Protein AF-G2FNC2-F1 (afdb_monomer)

Secondary structure (DSSP, 8-state):
---SS--SHHHHHHHHHHHHHHHHHHHTTS-TTT--HHHHHHTSSS-HHHHTTT-S-HHHHHHHHHHHHHHHHHHHHHHHHTT-SS--HHHHTT-

Foldseek 3Di:
DDDQDDDDPVSLVVVLVLLLVLLVVCVVPDPPVPDFLVSSQVSDPDHSVRSCVNDPGSVVSVVVVVVVVVVVVVVVVCVVPVVDPDDDPVRVVVD

Mean predicted aligned error: 4.82 Å

Structure (mmCIF, N/CA/C/O backbone):
data_AF-G2FNC2-F1
#
_entry.id   AF-G2FNC2-F1
#
loop_
_atom_sit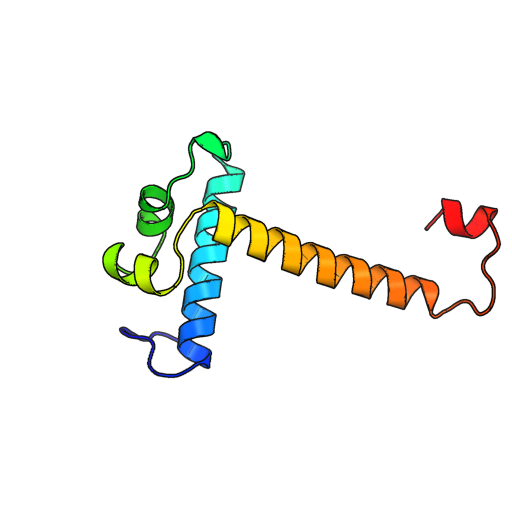e.group_PDB
_atom_site.id
_atom_site.type_symbol
_atom_site.label_atom_id
_atom_site.label_alt_id
_atom_site.label_comp_id
_atom_site.label_asym_id
_atom_site.label_entity_id
_atom_site.label_seq_id
_atom_site.pdbx_PDB_ins_code
_atom_site.Cartn_x
_atom_site.Cartn_y
_atom_site.Cartn_z
_atom_site.occupancy
_atom_site.B_iso_or_equiv
_atom_site.auth_seq_id
_atom_site.auth_comp_id
_atom_site.auth_asym_id
_atom_site.auth_atom_id
_atom_site.pdbx_PDB_model_nu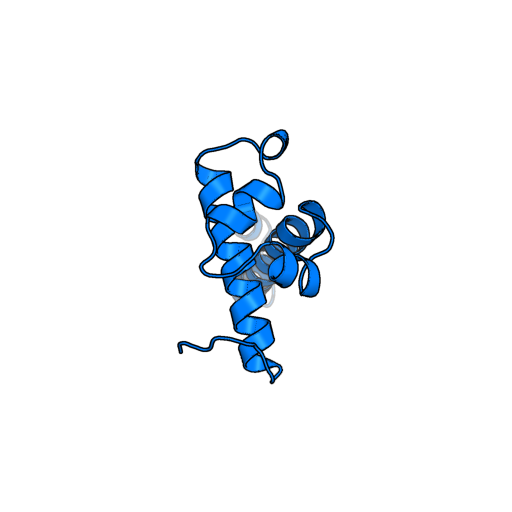m
ATOM 1 N N . MET A 1 1 ? -2.540 -18.673 8.159 1.00 55.12 1 MET A N 1
ATOM 2 C CA . MET A 1 1 ? -2.132 -18.952 9.555 1.00 55.12 1 MET A CA 1
ATOM 3 C C . MET A 1 1 ? -2.927 -18.013 10.450 1.00 55.12 1 MET A C 1
ATOM 5 O O . MET A 1 1 ? -2.837 -16.810 10.246 1.00 55.12 1 MET A O 1
ATOM 9 N N . GLU A 1 2 ? -3.768 -18.525 11.348 1.00 71.44 2 GLU A N 1
ATOM 10 C CA . GLU A 1 2 ? -4.662 -17.686 12.158 1.00 71.44 2 GLU A CA 1
ATOM 11 C C . GLU A 1 2 ? -4.003 -17.378 13.510 1.00 71.44 2 GLU A C 1
ATOM 13 O O . GLU A 1 2 ? -3.591 -18.284 14.233 1.00 71.44 2 GLU A O 1
ATOM 18 N N . PHE A 1 3 ? -3.828 -16.095 13.830 1.00 82.69 3 PHE A N 1
ATOM 19 C CA . PHE A 1 3 ? -3.276 -15.656 15.109 1.00 82.69 3 PHE A CA 1
ATOM 20 C C . PHE A 1 3 ? -4.009 -14.411 15.599 1.00 82.69 3 PHE A C 1
ATOM 22 O O . PHE A 1 3 ? -4.282 -13.477 14.845 1.00 82.69 3 PHE A O 1
ATOM 29 N N . GLU A 1 4 ? -4.287 -14.364 16.898 1.00 80.25 4 GLU A N 1
ATOM 30 C CA . GLU A 1 4 ? -5.002 -13.236 17.493 1.00 80.25 4 GLU A CA 1
ATOM 31 C C . GLU A 1 4 ? -4.103 -11.987 17.569 1.00 80.25 4 GLU A C 1
ATOM 33 O O . GLU A 1 4 ? -4.505 -10.876 17.221 1.00 80.25 4 GLU A O 1
ATOM 38 N N . ARG A 1 5 ? -2.826 -12.164 17.942 1.00 84.19 5 ARG A N 1
ATOM 39 C CA . ARG A 1 5 ? -1.837 -11.079 18.073 1.00 84.19 5 ARG A CA 1
ATOM 40 C C . ARG A 1 5 ? -0.542 -11.428 17.353 1.00 84.19 5 ARG A C 1
ATOM 42 O O . ARG A 1 5 ? -0.005 -12.507 17.583 1.00 84.19 5 ARG A O 1
ATOM 49 N N . ALA A 1 6 ? -0.030 -10.503 16.539 1.00 89.69 6 ALA A N 1
ATOM 50 C CA . ALA A 1 6 ? 1.288 -10.646 15.928 1.00 89.69 6 ALA A CA 1
ATOM 51 C C . ALA A 1 6 ? 2.379 -10.464 16.988 1.00 89.69 6 ALA A C 1
ATOM 53 O O . ALA A 1 6 ? 2.372 -9.474 17.722 1.00 89.69 6 ALA A O 1
ATOM 54 N N . ARG A 1 7 ? 3.303 -11.419 17.075 1.00 91.31 7 ARG A N 1
ATOM 55 C CA . ARG A 1 7 ? 4.391 -11.445 18.063 1.00 91.31 7 ARG A CA 1
ATOM 56 C C . ARG A 1 7 ? 5.773 -11.467 17.420 1.00 91.31 7 ARG A C 1
ATOM 58 O O . ARG A 1 7 ? 6.694 -10.892 17.986 1.00 91.31 7 ARG A O 1
ATOM 65 N N . ASN A 1 8 ? 5.910 -12.091 16.254 1.00 94.12 8 ASN A N 1
ATOM 66 C CA . ASN A 1 8 ? 7.154 -12.134 15.486 1.00 94.12 8 ASN A CA 1
ATOM 67 C C . ASN A 1 8 ? 7.043 -11.287 14.203 1.00 94.12 8 ASN A C 1
ATOM 69 O O . ASN A 1 8 ? 5.965 -10.790 13.869 1.00 94.12 8 ASN A O 1
ATOM 73 N N . GLU A 1 9 ? 8.160 -11.093 13.501 1.00 93.62 9 GLU A N 1
ATOM 74 C CA . GLU A 1 9 ? 8.186 -10.262 12.289 1.00 93.62 9 GLU A CA 1
ATOM 75 C C . GLU A 1 9 ? 7.356 -10.841 11.141 1.00 93.62 9 GLU A C 1
ATOM 77 O O . GLU A 1 9 ? 6.690 -10.082 10.441 1.00 93.62 9 GLU A O 1
ATOM 82 N N . GLU A 1 10 ? 7.301 -12.166 11.003 1.00 94.50 10 GLU A N 1
ATOM 83 C CA . GLU A 1 10 ? 6.471 -12.838 9.997 1.00 94.50 10 GLU A CA 1
ATOM 84 C C . GLU A 1 10 ? 4.982 -12.516 10.195 1.00 94.50 10 GLU A C 1
ATOM 86 O O . GLU A 1 10 ? 4.303 -12.052 9.283 1.00 94.50 10 GLU A O 1
ATOM 91 N N . GLN A 1 11 ? 4.478 -12.642 11.424 1.00 94.31 11 GLN A N 1
ATOM 92 C CA . GLN A 1 11 ? 3.100 -12.295 11.766 1.00 94.31 11 GLN A CA 1
ATOM 93 C C . GLN A 1 11 ? 2.820 -10.799 11.586 1.00 94.31 11 GLN A C 1
ATOM 95 O O . GLN A 1 11 ? 1.721 -10.423 11.178 1.00 94.31 11 GLN A O 1
ATOM 100 N N . LYS A 1 12 ? 3.789 -9.923 11.881 1.00 93.06 12 LYS A N 1
ATOM 101 C CA . LYS A 1 12 ? 3.639 -8.485 11.607 1.00 93.06 12 LYS A CA 1
ATOM 102 C C . LYS A 1 12 ? 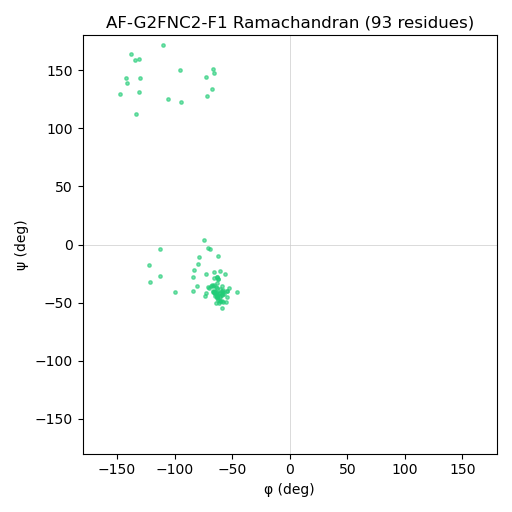3.591 -8.205 10.106 1.00 93.06 12 LYS A C 1
ATOM 104 O O . LYS A 1 12 ? 2.839 -7.323 9.702 1.00 93.06 12 LYS A O 1
ATOM 109 N N . SER A 1 13 ? 4.351 -8.947 9.299 1.00 93.06 13 SER A N 1
ATOM 110 C CA . SER A 1 13 ? 4.274 -8.874 7.838 1.00 93.06 13 SER A CA 1
ATOM 111 C C . SER A 1 13 ? 2.888 -9.270 7.351 1.00 93.06 13 SER A C 1
ATOM 113 O O . SER A 1 13 ? 2.234 -8.457 6.715 1.00 93.06 13 SER A O 1
ATOM 115 N N . ILE A 1 14 ? 2.371 -10.418 7.802 1.00 94.19 14 ILE A N 1
ATOM 116 C CA . ILE A 1 14 ? 1.015 -10.875 7.465 1.00 94.19 14 ILE A CA 1
ATOM 117 C C . ILE A 1 14 ? -0.036 -9.808 7.811 1.00 94.19 14 ILE A C 1
ATOM 119 O O . ILE A 1 14 ? -0.965 -9.579 7.043 1.00 94.19 14 ILE A O 1
ATOM 123 N N . ARG A 1 15 ? 0.098 -9.114 8.951 1.00 94.44 15 ARG A N 1
ATOM 124 C CA . ARG A 1 15 ? -0.811 -8.007 9.302 1.00 94.44 15 ARG A CA 1
ATOM 125 C C . ARG A 1 15 ? -0.700 -6.821 8.345 1.00 94.44 15 ARG A C 1
ATOM 127 O O . ARG A 1 15 ? -1.728 -6.237 8.019 1.00 94.44 15 ARG A O 1
ATOM 134 N N . ARG A 1 16 ? 0.509 -6.453 7.912 1.00 94.38 16 ARG A N 1
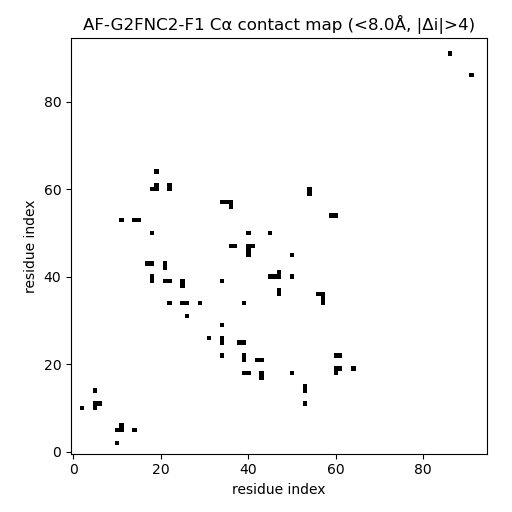ATOM 135 C CA . ARG A 1 16 ? 0.710 -5.395 6.907 1.00 94.38 16 ARG A CA 1
ATOM 136 C C . ARG A 1 16 ? 0.091 -5.786 5.566 1.00 94.38 16 ARG A C 1
ATOM 138 O O . ARG A 1 16 ? -0.603 -4.962 4.980 1.00 94.38 16 ARG A O 1
ATOM 145 N N . ASP A 1 17 ? 0.255 -7.037 5.152 1.00 94.69 17 ASP A N 1
ATOM 146 C CA . ASP A 1 17 ? -0.297 -7.551 3.895 1.00 94.69 17 ASP A CA 1
ATOM 147 C C . ASP A 1 17 ? -1.832 -7.544 3.918 1.00 94.69 17 ASP A C 1
ATOM 149 O O . ASP A 1 17 ? -2.460 -7.058 2.983 1.00 94.69 17 ASP A O 1
ATOM 153 N N . GLN A 1 18 ? -2.445 -7.952 5.036 1.00 96.00 18 GLN A N 1
ATOM 154 C CA . GLN A 1 18 ? -3.898 -7.854 5.235 1.00 96.00 18 GLN A CA 1
ATOM 155 C C . GLN A 1 18 ? -4.413 -6.411 5.115 1.00 96.00 18 GLN A C 1
ATOM 157 O O . GLN A 1 18 ? -5.469 -6.177 4.534 1.00 96.00 18 GLN A O 1
ATOM 162 N N . ILE A 1 19 ? -3.681 -5.433 5.664 1.00 97.00 19 ILE A N 1
ATOM 163 C CA . ILE A 1 19 ? -4.050 -4.010 5.567 1.00 97.00 19 ILE A CA 1
ATOM 164 C C . ILE A 1 19 ? -3.979 -3.526 4.115 1.00 97.00 19 ILE A C 1
ATOM 166 O O . ILE A 1 19 ? -4.860 -2.785 3.679 1.00 97.00 19 ILE A O 1
ATOM 170 N N . ILE A 1 20 ? -2.949 -3.943 3.376 1.00 96.81 20 ILE A N 1
ATOM 171 C CA . ILE A 1 20 ? -2.790 -3.628 1.953 1.00 96.81 20 ILE A CA 1
ATOM 172 C C . ILE A 1 20 ? -3.945 -4.221 1.138 1.00 96.81 20 ILE A C 1
ATOM 174 O O . ILE A 1 20 ? -4.569 -3.502 0.362 1.00 96.81 20 ILE A O 1
ATOM 178 N N . GLU A 1 21 ? -4.273 -5.495 1.353 1.00 96.75 21 GLU A N 1
ATOM 179 C CA . GLU A 1 21 ? -5.366 -6.183 0.657 1.00 96.75 21 GLU A CA 1
ATOM 180 C C . GLU A 1 21 ? -6.720 -5.503 0.913 1.00 96.75 21 GLU A C 1
ATOM 182 O O . GLU A 1 21 ? -7.465 -5.216 -0.024 1.00 96.75 21 GLU A O 1
ATOM 187 N N . ALA A 1 22 ? -7.008 -5.149 2.169 1.00 97.38 22 ALA A N 1
ATOM 188 C CA . ALA A 1 22 ? -8.210 -4.404 2.532 1.00 97.38 22 ALA A CA 1
ATOM 189 C C . ALA A 1 22 ? -8.282 -3.026 1.847 1.00 97.38 22 ALA A C 1
ATOM 191 O O . ALA A 1 22 ? -9.344 -2.618 1.373 1.00 97.38 22 ALA A O 1
ATOM 192 N N . ALA A 1 23 ? -7.159 -2.305 1.770 1.00 97.69 23 ALA A N 1
ATOM 193 C CA . ALA A 1 23 ? -7.103 -1.009 1.098 1.00 97.69 23 ALA A CA 1
ATOM 194 C C . ALA A 1 23 ? -7.318 -1.124 -0.420 1.00 97.69 23 ALA A C 1
ATOM 196 O O . ALA A 1 23 ? -8.050 -0.311 -0.983 1.00 97.69 23 ALA A O 1
ATOM 197 N N . LEU A 1 24 ? -6.735 -2.139 -1.067 1.00 96.88 24 LEU A N 1
ATOM 198 C CA . LEU A 1 24 ? -6.928 -2.414 -2.494 1.00 96.88 24 LEU A CA 1
ATOM 199 C C . LEU A 1 24 ? -8.384 -2.759 -2.812 1.00 96.88 24 LEU A C 1
ATOM 201 O O . LEU A 1 24 ? -8.956 -2.187 -3.734 1.00 96.88 24 LEU A O 1
ATOM 205 N N . LYS A 1 25 ? -9.016 -3.611 -1.999 1.00 97.06 25 LYS A N 1
ATOM 206 C CA . LYS A 1 25 ? -10.430 -3.973 -2.163 1.00 97.06 25 LYS A CA 1
ATOM 207 C C . LYS A 1 25 ? -11.358 -2.755 -2.090 1.00 97.06 25 LYS A C 1
ATOM 209 O O . LYS A 1 25 ? -12.302 -2.639 -2.867 1.00 97.06 25 LYS A O 1
ATOM 214 N N . LEU A 1 26 ? -11.085 -1.820 -1.178 1.00 97.88 26 LEU A N 1
ATOM 215 C CA . LEU A 1 26 ? -11.826 -0.556 -1.127 1.00 97.88 26 LEU A CA 1
ATOM 216 C C . LEU A 1 26 ? -11.545 0.309 -2.359 1.00 97.88 26 LEU A C 1
ATOM 218 O O . LEU A 1 26 ? -12.470 0.892 -2.913 1.00 97.88 26 LEU A O 1
ATOM 222 N N . TYR A 1 27 ? -10.297 0.354 -2.824 1.00 97.25 27 TYR A N 1
ATOM 223 C CA . TYR A 1 27 ? -9.901 1.126 -4.004 1.00 97.25 27 TYR A CA 1
ATOM 224 C C . TYR A 1 27 ? -10.569 0.670 -5.306 1.00 97.25 27 TYR A C 1
ATOM 226 O O . TYR A 1 27 ? -10.799 1.488 -6.192 1.00 97.25 27 TYR A O 1
ATOM 234 N N . GLU A 1 28 ? -10.950 -0.603 -5.415 1.00 96.75 28 GLU A N 1
ATOM 235 C CA . GLU A 1 28 ? -11.720 -1.108 -6.561 1.00 96.75 28 GLU A CA 1
ATOM 236 C C . GLU A 1 28 ? -13.135 -0.516 -6.656 1.00 96.75 28 GLU A C 1
ATOM 238 O O . GLU A 1 28 ? -13.730 -0.499 -7.734 1.00 96.75 28 GLU A O 1
ATOM 243 N N . THR A 1 29 ? -13.696 -0.042 -5.541 1.00 96.75 29 THR A N 1
ATOM 244 C CA . THR A 1 29 ? -15.108 0.368 -5.455 1.00 96.75 29 THR A CA 1
ATOM 245 C C . THR A 1 29 ? -15.306 1.820 -5.022 1.00 96.75 29 THR A C 1
ATOM 247 O O . THR A 1 29 ? -16.366 2.397 -5.275 1.00 96.75 29 THR A O 1
ATOM 250 N N . GLU A 1 30 ? -14.289 2.446 -4.427 1.00 96.50 30 GLU A N 1
ATOM 251 C CA . GLU A 1 30 ? -14.328 3.814 -3.926 1.00 96.50 30 GLU A CA 1
ATOM 252 C C . GLU A 1 30 ? -13.134 4.649 -4.417 1.00 96.50 30 GLU A C 1
ATOM 254 O O . GLU A 1 30 ? -12.003 4.165 -4.465 1.00 96.50 30 GLU A O 1
ATOM 259 N N . PRO A 1 31 ? -13.341 5.945 -4.720 1.00 97.19 31 PRO A N 1
ATOM 260 C CA . PRO A 1 31 ? -12.236 6.845 -5.029 1.00 97.19 31 PRO A CA 1
ATOM 261 C C . PRO A 1 31 ? -11.329 7.051 -3.803 1.00 97.19 31 PRO A C 1
ATOM 263 O O . PRO A 1 31 ? -11.807 7.099 -2.664 1.00 97.19 31 PRO A O 1
ATOM 266 N N . PHE A 1 32 ? -10.026 7.244 -4.043 1.00 96.44 32 PHE A N 1
ATOM 267 C CA . PHE A 1 32 ? -8.983 7.405 -3.016 1.00 96.44 32 PHE A CA 1
ATOM 268 C C . PHE A 1 32 ? -9.368 8.376 -1.890 1.00 96.44 32 PHE A C 1
ATOM 270 O O . PHE A 1 32 ? -9.095 8.137 -0.711 1.00 96.44 32 PHE A O 1
ATOM 277 N N . GLU A 1 33 ? -10.001 9.492 -2.241 1.00 97.25 33 GLU A N 1
ATOM 278 C CA . GLU A 1 33 ? -10.377 10.563 -1.325 1.00 97.25 33 GLU A CA 1
ATOM 279 C C . GLU A 1 33 ? -11.385 10.087 -0.276 1.00 97.25 33 GLU A C 1
ATOM 281 O O . GLU A 1 33 ? -11.325 10.544 0.867 1.00 97.25 33 GLU A O 1
ATOM 286 N N . LYS A 1 34 ? -12.268 9.147 -0.642 1.00 97.75 34 LYS A N 1
ATOM 287 C CA . LYS A 1 34 ? -13.302 8.590 0.241 1.00 97.75 34 LYS A CA 1
ATOM 288 C C . LYS A 1 34 ? -12.793 7.466 1.137 1.00 97.75 34 LYS A C 1
ATOM 290 O O . LYS A 1 34 ? -13.350 7.255 2.212 1.00 97.75 34 LYS A O 1
ATOM 295 N N . ILE A 1 35 ? -11.698 6.813 0.757 1.00 97.94 35 ILE A N 1
ATOM 296 C CA . ILE A 1 35 ? -11.078 5.774 1.577 1.00 97.94 35 ILE A CA 1
ATOM 297 C C . ILE A 1 35 ? -10.486 6.403 2.840 1.00 97.94 35 ILE A C 1
ATOM 299 O O . ILE A 1 35 ? -9.784 7.420 2.797 1.00 97.94 35 ILE A O 1
ATOM 303 N N . THR A 1 36 ? -10.751 5.778 3.987 1.00 97.12 36 THR A N 1
ATOM 304 C CA . THR A 1 36 ? -10.240 6.196 5.294 1.00 97.12 36 THR A CA 1
ATOM 305 C C . THR A 1 36 ? -9.637 5.006 6.031 1.00 97.12 36 THR A C 1
ATOM 307 O O . THR A 1 36 ? -9.997 3.857 5.794 1.00 97.12 36 THR A O 1
ATOM 310 N N . LEU A 1 37 ? -8.774 5.265 7.016 1.00 96.75 37 LEU A N 1
ATOM 311 C CA . LEU A 1 37 ? -8.288 4.197 7.900 1.00 96.75 37 LEU A CA 1
ATOM 312 C C . LEU A 1 37 ? -9.421 3.503 8.675 1.00 96.75 37 LEU A C 1
ATOM 314 O O . LEU A 1 37 ? -9.255 2.373 9.121 1.00 96.75 37 LEU A O 1
ATOM 318 N N . ALA A 1 38 ? -10.566 4.172 8.853 1.00 96.19 38 ALA A N 1
ATOM 319 C CA . ALA A 1 38 ? -11.737 3.577 9.483 1.00 96.19 38 ALA A CA 1
ATOM 320 C C . ALA A 1 38 ? -12.440 2.577 8.555 1.00 96.19 38 ALA A C 1
ATOM 322 O O . ALA A 1 38 ? -12.768 1.489 9.013 1.00 96.19 38 ALA A O 1
ATOM 323 N N . SER A 1 39 ? -12.631 2.911 7.272 1.00 96.81 39 SER A N 1
ATOM 324 C CA . SER A 1 39 ? -13.204 1.963 6.310 1.00 96.81 39 SER A CA 1
ATOM 325 C C . SER A 1 39 ? -12.269 0.779 6.076 1.00 96.81 39 SER A C 1
ATOM 327 O O . SER A 1 39 ? -12.729 -0.355 6.123 1.00 96.81 39 SER A O 1
ATOM 329 N N 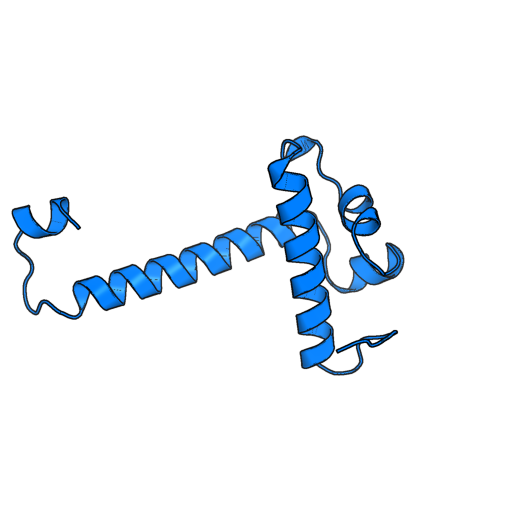. ILE A 1 40 ? -10.954 1.012 5.980 1.00 97.25 40 ILE A N 1
ATOM 330 C CA . ILE A 1 40 ? -9.958 -0.072 5.899 1.00 97.25 40 ILE A CA 1
ATOM 331 C C . ILE A 1 40 ? -10.041 -0.980 7.134 1.00 97.25 40 ILE A C 1
ATOM 333 O O . ILE A 1 40 ? -10.038 -2.198 7.004 1.00 97.25 40 ILE A O 1
ATOM 337 N N . ALA A 1 41 ? -10.164 -0.411 8.339 1.00 96.12 41 ALA A N 1
ATOM 338 C CA . ALA A 1 41 ? -10.307 -1.205 9.559 1.00 96.12 41 ALA A CA 1
ATOM 339 C C . ALA A 1 41 ? -11.575 -2.076 9.582 1.00 96.12 41 ALA A C 1
ATOM 341 O O . ALA A 1 41 ? -11.550 -3.133 10.205 1.00 96.12 41 ALA A O 1
ATOM 342 N N . ASN A 1 42 ? -12.660 -1.654 8.925 1.00 95.81 42 ASN A N 1
ATOM 343 C CA . ASN A 1 42 ? -13.908 -2.420 8.869 1.00 95.81 42 ASN A CA 1
ATOM 344 C C . ASN A 1 42 ? -13.811 -3.658 7.964 1.00 95.81 42 ASN A C 1
ATOM 346 O O . ASN A 1 42 ? -14.534 -4.622 8.192 1.00 95.81 42 ASN A O 1
ATOM 350 N N . GLU A 1 43 ? -12.913 -3.651 6.977 1.00 95.69 43 GLU A N 1
ATOM 351 C CA . GLU A 1 43 ? -12.644 -4.810 6.113 1.00 95.69 43 GLU A CA 1
ATOM 352 C C . GLU A 1 43 ? -11.744 -5.860 6.787 1.00 95.69 43 GLU A C 1
ATOM 354 O O . GLU A 1 43 ? -11.581 -6.972 6.284 1.00 95.69 43 GLU A O 1
ATOM 359 N N . LEU A 1 44 ? -11.139 -5.526 7.930 1.00 94.88 44 LEU A N 1
ATOM 360 C CA . LEU A 1 44 ? -10.182 -6.383 8.619 1.00 94.88 44 LEU A CA 1
ATOM 361 C C . LEU A 1 44 ? -10.850 -7.208 9.719 1.00 94.88 44 LEU A C 1
ATOM 363 O O . LEU A 1 44 ? -11.759 -6.768 10.415 1.00 94.88 44 LEU A O 1
ATOM 367 N N . SER A 1 45 ? -10.298 -8.392 9.976 1.00 90.62 45 SER A N 1
ATOM 368 C CA . SER A 1 45 ? -10.723 -9.256 11.087 1.00 90.62 45 SER A CA 1
ATOM 369 C C . SER A 1 45 ? -10.260 -8.770 12.468 1.00 90.62 45 SER A C 1
ATOM 371 O O . SER A 1 45 ? -10.453 -9.458 13.471 1.00 90.62 45 SER A O 1
ATOM 373 N N . PHE A 1 46 ? -9.608 -7.607 12.550 1.00 88.62 46 PHE A N 1
ATOM 374 C CA . PHE A 1 46 ? -9.025 -7.079 13.779 1.00 88.62 46 PHE A CA 1
ATOM 375 C C . PHE A 1 46 ? -9.336 -5.598 13.985 1.00 88.62 46 PHE A C 1
ATOM 377 O O . PHE A 1 46 ? -9.634 -4.858 13.057 1.00 88.62 46 PHE A O 1
ATOM 384 N N . SER A 1 47 ? -9.241 -5.151 15.239 1.00 88.44 47 SER A N 1
ATOM 385 C CA . SER A 1 47 ? -9.707 -3.820 15.628 1.00 88.44 47 SER A CA 1
ATOM 386 C C . SER A 1 47 ? -8.907 -2.672 15.006 1.00 88.44 47 SER A C 1
ATOM 388 O O . SER A 1 47 ? -7.690 -2.745 14.821 1.00 88.44 47 SER A O 1
ATOM 390 N N . ARG A 1 48 ? -9.582 -1.533 14.821 1.00 89.19 48 ARG A N 1
ATOM 391 C CA . ARG A 1 48 ? -8.976 -0.264 14.392 1.00 89.19 48 ARG A CA 1
ATOM 392 C C . ARG A 1 48 ? -7.789 0.167 15.265 1.00 89.19 48 ARG A C 1
ATOM 394 O O . ARG A 1 48 ? -6.786 0.647 14.750 1.00 89.19 48 ARG A O 1
ATOM 401 N N . ALA A 1 49 ? -7.860 -0.058 16.579 1.00 90.75 49 ALA A N 1
ATOM 402 C CA . ALA A 1 49 ? -6.750 0.220 17.496 1.00 90.75 49 ALA A CA 1
ATOM 403 C C . ALA A 1 49 ? -5.498 -0.624 17.192 1.00 90.75 49 ALA A C 1
ATOM 405 O O . ALA A 1 49 ? -4.378 -0.191 17.452 1.00 90.75 49 ALA A O 1
ATOM 406 N N . ASN A 1 50 ? -5.674 -1.832 16.652 1.00 90.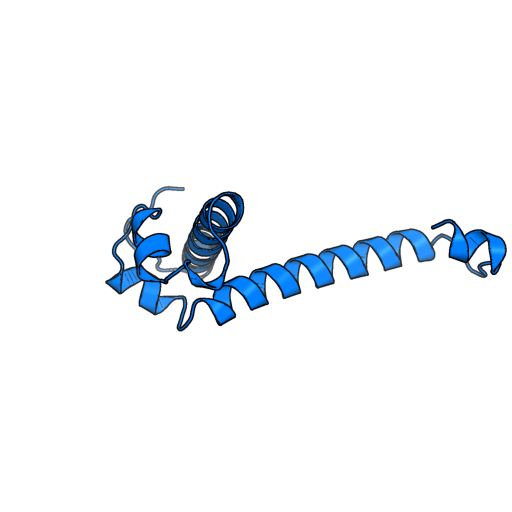62 50 ASN A N 1
ATOM 407 C CA . ASN A 1 50 ? -4.569 -2.686 16.242 1.00 90.62 50 ASN A CA 1
ATOM 408 C C . ASN A 1 50 ? -4.019 -2.269 14.867 1.00 90.62 50 ASN A C 1
ATOM 410 O O . ASN A 1 50 ? -2.806 -2.283 14.700 1.00 90.62 50 ASN A O 1
ATOM 414 N N . LEU A 1 51 ? -4.864 -1.808 13.932 1.00 92.94 51 LEU A N 1
ATOM 415 C CA . LEU A 1 51 ? -4.424 -1.235 12.646 1.00 92.94 51 LEU A CA 1
ATOM 416 C C . LEU A 1 51 ? -3.425 -0.087 12.837 1.00 92.94 51 LEU A C 1
ATOM 418 O O . LEU A 1 51 ? -2.365 -0.096 12.215 1.00 92.94 51 LEU A O 1
ATOM 422 N N . TYR A 1 52 ? -3.695 0.829 13.770 1.00 93.25 52 TYR A N 1
ATOM 423 C CA . TYR A 1 52 ? -2.808 1.966 14.055 1.00 93.25 52 TYR A CA 1
ATOM 424 C C . TYR A 1 52 ? -1.407 1.583 14.560 1.00 93.25 52 TYR A C 1
ATOM 426 O O . TYR A 1 52 ? -0.531 2.436 14.642 1.00 93.25 52 TYR A O 1
ATOM 434 N N . LYS A 1 53 ? -1.163 0.310 14.899 1.00 92.75 53 LYS A N 1
ATOM 435 C CA . LYS A 1 53 ? 0.180 -0.177 15.249 1.00 92.75 53 LYS A CA 1
ATOM 436 C C . LYS A 1 53 ? 1.059 -0.456 14.031 1.00 92.75 53 LYS A C 1
ATOM 438 O O . LYS A 1 53 ? 2.263 -0.626 14.198 1.00 92.75 53 LYS A O 1
ATOM 443 N N . TYR A 1 54 ? 0.466 -0.564 12.845 1.00 93.94 54 TYR A N 1
ATOM 444 C CA . TYR A 1 54 ? 1.164 -0.943 11.614 1.00 93.94 54 TYR A CA 1
ATOM 445 C C . TYR A 1 54 ? 1.240 0.193 10.604 1.00 93.94 54 TYR A C 1
ATOM 447 O O . TYR A 1 54 ? 2.148 0.187 9.781 1.00 93.94 54 TYR A O 1
ATOM 455 N N . VAL A 1 55 ? 0.281 1.120 10.644 1.00 94.69 55 VAL A N 1
ATOM 456 C CA . VAL A 1 55 ? 0.135 2.191 9.657 1.00 94.69 55 VAL A CA 1
ATOM 457 C C . VAL A 1 55 ? -0.310 3.478 10.333 1.00 94.69 55 VAL A C 1
ATOM 459 O O . VAL A 1 55 ? -1.122 3.459 11.263 1.00 94.69 55 VAL A O 1
ATOM 462 N N . THR A 1 56 ? 0.209 4.599 9.843 1.00 95.50 56 THR A N 1
ATOM 463 C CA . THR A 1 56 ? -0.089 5.926 10.396 1.00 95.50 56 THR A CA 1
ATOM 464 C C . THR A 1 56 ? -1.150 6.647 9.575 1.00 95.50 56 THR A C 1
ATOM 466 O O . THR A 1 56 ? -2.052 7.276 10.130 1.00 95.50 56 THR A O 1
ATOM 469 N N . THR A 1 57 ? -1.066 6.544 8.249 1.00 96.94 57 THR A N 1
ATOM 470 C CA . THR A 1 57 ? -1.952 7.239 7.309 1.00 96.94 57 THR A CA 1
ATOM 471 C C . THR A 1 57 ? -2.365 6.318 6.164 1.00 96.94 57 THR A C 1
ATOM 473 O O . THR A 1 57 ? -1.753 5.270 5.947 1.00 96.94 57 THR A O 1
ATOM 476 N N . LYS A 1 58 ? -3.417 6.688 5.421 1.00 96.31 58 LYS A N 1
ATOM 477 C CA . LYS A 1 58 ? -3.797 5.926 4.222 1.00 96.31 58 LYS A CA 1
ATOM 478 C C . LYS A 1 58 ? -2.744 6.080 3.127 1.00 96.31 58 LYS A C 1
ATOM 480 O O . LYS A 1 58 ? -2.441 5.120 2.434 1.00 96.31 58 LYS A O 1
ATOM 485 N N . GLU A 1 59 ? -2.140 7.261 3.022 1.00 97.94 59 GLU A N 1
ATOM 486 C CA . GLU A 1 59 ? -1.085 7.574 2.062 1.00 97.94 59 GLU A CA 1
ATOM 487 C C . GLU A 1 59 ? 0.105 6.631 2.247 1.00 97.94 59 GLU A C 1
ATOM 489 O O . GLU A 1 59 ? 0.643 6.148 1.261 1.00 97.94 59 GLU A O 1
ATOM 494 N N . GLU A 1 60 ? 0.469 6.292 3.489 1.00 96.56 60 GLU A N 1
ATOM 495 C CA . GLU A 1 60 ? 1.521 5.308 3.766 1.00 96.56 60 GLU A CA 1
ATOM 496 C C . GLU A 1 60 ? 1.199 3.934 3.153 1.00 96.56 60 GLU A C 1
ATOM 498 O O . GLU A 1 60 ? 2.073 3.296 2.569 1.00 96.56 60 GLU A O 1
ATOM 503 N N . ILE A 1 61 ? -0.055 3.482 3.252 1.00 96.94 61 ILE A N 1
ATOM 504 C CA . ILE A 1 61 ? -0.496 2.197 2.692 1.00 96.94 61 ILE A CA 1
ATOM 505 C C . ILE A 1 61 ? -0.372 2.224 1.168 1.00 96.94 61 ILE A C 1
ATOM 507 O O . ILE A 1 61 ? 0.251 1.342 0.580 1.00 96.94 61 ILE A O 1
ATOM 511 N N . PHE A 1 62 ? -0.915 3.262 0.531 1.00 97.44 62 PHE A N 1
ATOM 512 C CA . PHE A 1 62 ? -0.884 3.392 -0.925 1.00 97.44 62 PHE A CA 1
ATOM 513 C C . PHE A 1 62 ? 0.531 3.617 -1.471 1.00 97.44 62 PHE A C 1
ATOM 515 O O . PHE A 1 62 ? 0.869 3.068 -2.514 1.00 97.44 62 PHE A O 1
ATOM 522 N N . LEU A 1 63 ? 1.397 4.335 -0.752 1.00 96.75 63 LEU A N 1
ATOM 523 C CA . LEU A 1 63 ? 2.810 4.462 -1.118 1.00 96.75 63 LEU A CA 1
ATOM 524 C C . LEU A 1 63 ? 3.538 3.117 -1.070 1.00 96.75 63 LEU A C 1
ATOM 526 O O . LEU A 1 63 ? 4.366 2.854 -1.935 1.00 96.75 63 LEU A O 1
ATOM 530 N N . ARG A 1 64 ? 3.224 2.243 -0.104 1.00 94.88 64 AR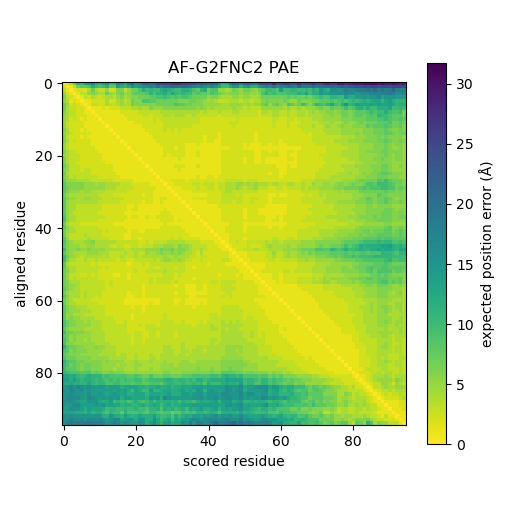G A N 1
ATOM 531 C CA . ARG A 1 64 ? 3.796 0.886 -0.052 1.00 94.88 64 ARG A CA 1
ATOM 532 C C . ARG A 1 64 ? 3.343 0.027 -1.228 1.00 94.88 64 ARG A C 1
ATOM 534 O O . ARG A 1 64 ? 4.171 -0.682 -1.791 1.00 94.88 64 ARG A O 1
ATOM 541 N N . ILE A 1 65 ? 2.066 0.117 -1.602 1.00 95.00 65 ILE A N 1
ATOM 542 C CA . ILE A 1 65 ? 1.521 -0.558 -2.790 1.00 95.00 65 ILE A CA 1
ATOM 543 C C . ILE A 1 65 ? 2.282 -0.095 -4.035 1.00 95.00 65 ILE A C 1
ATOM 545 O O . ILE A 1 65 ? 2.895 -0.911 -4.716 1.00 95.00 65 ILE A O 1
ATOM 549 N N . LEU A 1 66 ? 2.335 1.223 -4.262 1.00 96.50 66 LEU A N 1
ATOM 550 C CA . LEU A 1 66 ? 3.038 1.813 -5.402 1.00 96.50 66 LEU A CA 1
ATOM 551 C C . LEU A 1 66 ? 4.516 1.425 -5.436 1.00 96.50 66 LEU A C 1
ATOM 553 O O . LEU A 1 66 ? 5.032 1.096 -6.497 1.00 96.50 66 LEU A O 1
ATOM 557 N N . ASN A 1 67 ? 5.199 1.442 -4.290 1.00 96.31 67 ASN A N 1
ATOM 558 C CA . ASN A 1 67 ? 6.603 1.056 -4.218 1.00 96.31 67 ASN A CA 1
ATOM 559 C C . ASN A 1 67 ? 6.805 -0.420 -4.591 1.00 96.31 67 ASN A C 1
ATOM 561 O O . ASN A 1 67 ? 7.693 -0.722 -5.378 1.00 96.31 67 ASN A O 1
ATOM 565 N N . SER A 1 68 ? 5.959 -1.324 -4.085 1.00 94.06 68 SER A N 1
ATOM 566 C CA . SER A 1 68 ? 6.037 -2.748 -4.432 1.00 94.06 68 SER A CA 1
ATOM 567 C C . SER A 1 68 ? 5.784 -2.992 -5.921 1.00 94.06 68 SER A C 1
ATOM 569 O O . SER A 1 68 ? 6.474 -3.799 -6.541 1.00 94.06 68 SER A O 1
ATOM 571 N N . ASP A 1 69 ? 4.819 -2.288 -6.510 1.00 95.38 69 ASP A N 1
ATOM 572 C CA . ASP A 1 69 ? 4.515 -2.425 -7.934 1.00 95.38 69 ASP A CA 1
ATOM 573 C C . ASP A 1 69 ? 5.626 -1.841 -8.812 1.00 95.38 69 ASP A C 1
ATOM 575 O O . ASP A 1 69 ? 5.983 -2.438 -9.827 1.00 95.38 69 ASP A O 1
ATOM 579 N N . LEU A 1 70 ? 6.229 -0.722 -8.398 1.00 97.44 70 LEU A N 1
ATOM 580 C CA . LEU A 1 70 ? 7.398 -0.149 -9.064 1.00 97.44 70 LEU A CA 1
ATOM 581 C C . LEU A 1 70 ? 8.604 -1.087 -9.000 1.00 97.44 70 LEU A C 1
ATOM 583 O O . LEU A 1 70 ? 9.260 -1.278 -10.018 1.00 97.44 70 LEU A O 1
ATOM 587 N N . GLU A 1 71 ? 8.882 -1.695 -7.847 1.00 97.06 71 GLU A N 1
ATOM 588 C CA . GLU A 1 71 ? 9.966 -2.672 -7.691 1.00 97.06 71 GLU A CA 1
ATOM 589 C C . GLU A 1 71 ? 9.777 -3.868 -8.632 1.00 97.06 71 GLU A C 1
ATOM 591 O O . GLU A 1 71 ? 10.685 -4.192 -9.398 1.00 97.06 71 GLU A O 1
ATOM 596 N N . LYS A 1 72 ? 8.572 -4.456 -8.664 1.00 96.50 72 LYS A N 1
ATOM 597 C CA . LYS A 1 72 ? 8.236 -5.555 -9.588 1.00 96.50 72 LYS A CA 1
ATOM 598 C C . LYS A 1 72 ? 8.344 -5.134 -11.048 1.00 96.50 72 LYS A C 1
ATOM 600 O O . LYS A 1 72 ? 8.806 -5.904 -11.885 1.00 96.50 72 LYS A O 1
ATOM 605 N N . TRP A 1 73 ? 7.886 -3.929 -11.381 1.00 96.50 73 TRP A N 1
ATOM 606 C CA . TRP A 1 73 ? 7.969 -3.417 -12.744 1.00 96.50 73 TRP A CA 1
ATOM 607 C C . TRP A 1 73 ? 9.424 -3.229 -13.178 1.00 96.50 73 TRP A C 1
ATOM 609 O O . TRP A 1 73 ? 9.796 -3.646 -14.272 1.00 96.50 73 TRP A O 1
ATOM 619 N N . VAL A 1 74 ? 10.260 -2.656 -12.311 1.00 96.31 74 VAL A N 1
ATOM 620 C CA . VAL A 1 74 ? 11.696 -2.490 -12.557 1.00 96.31 74 VAL A CA 1
ATOM 621 C C . VAL A 1 74 ? 12.376 -3.845 -12.751 1.00 96.31 74 VAL A C 1
ATOM 623 O O . VAL A 1 74 ? 13.140 -3.998 -13.701 1.00 96.31 74 VAL A O 1
ATOM 626 N N . GLU A 1 75 ? 12.070 -4.836 -11.913 1.00 96.44 75 GLU A N 1
ATOM 627 C CA . GLU A 1 75 ? 12.579 -6.205 -12.054 1.00 96.44 75 GLU A CA 1
ATOM 628 C C . GLU A 1 75 ? 12.203 -6.808 -13.416 1.00 96.44 75 GLU A C 1
ATOM 630 O O . GLU A 1 75 ? 13.079 -7.234 -14.166 1.00 96.44 75 GLU A O 1
ATOM 635 N N . GLN A 1 76 ? 10.931 -6.719 -13.811 1.00 94.12 76 GLN A N 1
ATOM 636 C CA . GLN A 1 76 ? 10.472 -7.185 -15.126 1.00 94.12 76 GLN A CA 1
ATOM 637 C C . GLN A 1 76 ? 11.165 -6.457 -16.284 1.00 94.12 76 GLN A C 1
ATOM 639 O O . GLN A 1 76 ? 11.464 -7.059 -17.317 1.00 94.12 76 GLN A O 1
ATOM 644 N N . VAL A 1 77 ? 11.416 -5.151 -16.149 1.00 92.31 77 VAL A N 1
ATOM 645 C CA . VAL A 1 77 ? 12.163 -4.383 -17.152 1.00 92.31 77 VAL A CA 1
ATOM 646 C C . VAL A 1 77 ? 13.595 -4.907 -17.258 1.00 92.31 77 VAL A C 1
ATOM 648 O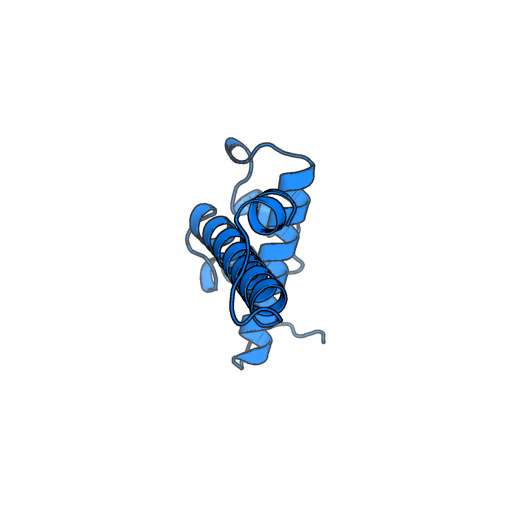 O . VAL A 1 77 ? 14.057 -5.149 -18.375 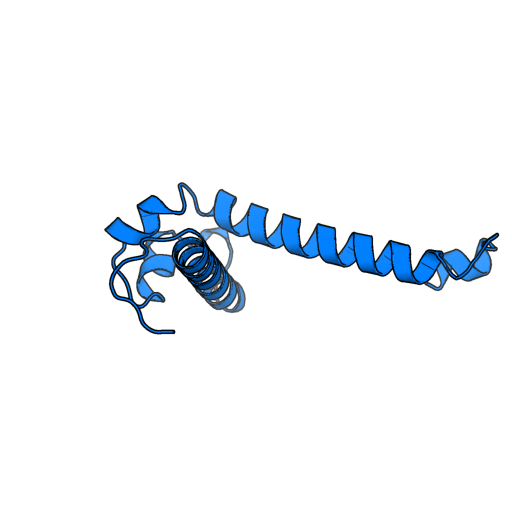1.00 92.31 77 VAL A O 1
ATOM 651 N N . TYR A 1 78 ? 14.278 -5.138 -16.135 1.00 92.75 78 TYR A N 1
ATOM 652 C CA . TYR A 1 78 ? 15.627 -5.706 -16.132 1.00 92.75 78 TYR A CA 1
ATOM 653 C C . TYR A 1 78 ? 15.667 -7.095 -16.775 1.00 92.75 78 TYR A C 1
ATOM 655 O O . TYR A 1 78 ? 16.457 -7.296 -17.694 1.00 92.75 78 TYR A O 1
ATOM 663 N N . GLU A 1 79 ? 14.774 -8.012 -16.398 1.00 92.44 79 GLU A N 1
ATOM 664 C CA . GLU A 1 79 ? 14.696 -9.362 -16.981 1.00 92.44 79 GLU A CA 1
ATOM 665 C C . GLU A 1 79 ? 14.455 -9.348 -18.501 1.00 92.44 79 GLU A C 1
ATOM 667 O O . GLU A 1 79 ? 14.956 -10.192 -19.254 1.00 92.44 79 GLU A O 1
ATOM 672 N N . ARG A 1 80 ? 13.658 -8.388 -18.990 1.00 89.75 80 ARG A N 1
ATOM 673 C CA . ARG A 1 80 ? 13.409 -8.232 -20.431 1.00 89.75 80 ARG A CA 1
ATOM 674 C C . ARG A 1 80 ? 14.638 -7.705 -21.161 1.00 89.75 80 ARG A C 1
ATOM 676 O O . ARG A 1 80 ? 14.870 -8.121 -22.296 1.00 89.75 80 ARG A O 1
ATOM 683 N N . LEU A 1 81 ? 15.398 -6.806 -20.539 1.00 91.00 81 LEU A N 1
ATOM 684 C CA . LEU A 1 81 ? 16.569 -6.169 -21.141 1.00 91.00 81 LEU A CA 1
ATOM 685 C C . LEU A 1 81 ? 17.847 -7.010 -21.030 1.00 91.00 81 LEU A C 1
ATOM 687 O O . LEU A 1 81 ? 18.679 -6.923 -21.927 1.00 91.00 81 LEU A O 1
ATOM 691 N N . GLU A 1 82 ? 17.980 -7.865 -20.012 1.00 91.19 82 GLU A N 1
ATOM 692 C CA . GLU A 1 82 ? 19.154 -8.728 -19.786 1.00 91.19 82 GLU A CA 1
ATOM 693 C C . GLU A 1 82 ? 19.476 -9.630 -20.990 1.00 91.19 82 GLU A C 1
ATOM 695 O O . GLU A 1 82 ? 20.622 -9.991 -21.234 1.00 91.19 82 GLU A O 1
ATOM 700 N N . LYS A 1 83 ? 18.470 -9.942 -21.812 1.00 87.81 83 LYS A N 1
ATOM 701 C CA . LYS A 1 83 ? 18.605 -10.783 -23.013 1.00 87.81 83 LYS A CA 1
ATOM 702 C C . LYS A 1 83 ? 19.370 -10.116 -24.160 1.00 87.81 83 LYS A C 1
ATOM 704 O O . LYS A 1 83 ? 19.529 -10.733 -25.214 1.00 87.81 83 LYS A O 1
ATOM 709 N N . TYR A 1 84 ? 19.783 -8.862 -24.002 1.00 88.12 84 TYR A N 1
ATOM 710 C CA . TYR A 1 84 ? 20.338 -8.062 -25.079 1.00 88.12 84 TYR A CA 1
ATOM 711 C C . TYR A 1 84 ? 21.616 -7.335 -24.649 1.00 88.12 84 TYR A C 1
ATOM 713 O O . TYR A 1 84 ? 21.564 -6.349 -23.922 1.00 88.12 84 TYR A O 1
ATOM 721 N N . ASP A 1 85 ? 22.756 -7.729 -25.221 1.00 85.06 85 ASP A N 1
ATOM 722 C CA . ASP A 1 85 ? 24.023 -6.989 -25.074 1.00 85.06 85 ASP A CA 1
ATOM 723 C C . ASP A 1 85 ? 23.971 -5.603 -25.742 1.00 85.06 85 ASP A C 1
ATOM 725 O O . ASP A 1 85 ? 24.651 -4.653 -25.350 1.00 85.06 85 ASP A O 1
ATOM 729 N N . ARG A 1 86 ? 23.154 -5.480 -26.794 1.00 85.94 86 ARG A N 1
ATOM 730 C CA . ARG A 1 86 ? 22.848 -4.229 -27.490 1.00 85.94 86 ARG A CA 1
ATOM 731 C C . ARG A 1 86 ? 21.419 -4.290 -28.011 1.00 85.94 86 ARG A C 1
ATOM 733 O O . ARG A 1 86 ? 21.056 -5.217 -28.732 1.00 85.94 86 ARG A O 1
ATOM 740 N N . LEU A 1 87 ? 20.637 -3.255 -27.714 1.00 87.31 87 LEU A N 1
ATOM 741 C CA . LEU A 1 87 ? 19.265 -3.121 -28.188 1.00 87.31 87 LEU A CA 1
ATOM 742 C C . LEU A 1 87 ? 19.172 -2.073 -29.302 1.00 87.31 87 LEU A C 1
ATOM 744 O O . LEU A 1 87 ? 19.574 -0.924 -29.123 1.00 87.31 87 LEU A O 1
ATOM 748 N N . GLU A 1 88 ? 18.632 -2.446 -30.462 1.00 89.25 88 GLU A N 1
ATOM 749 C CA . GLU A 1 88 ? 18.307 -1.465 -31.501 1.00 89.25 88 GLU A CA 1
ATOM 750 C C . GLU A 1 88 ? 17.079 -0.635 -31.097 1.00 89.25 88 GLU A C 1
ATOM 752 O O . GLU A 1 88 ? 16.117 -1.169 -30.544 1.00 89.25 88 GLU A O 1
ATOM 757 N N . LEU A 1 89 ? 17.059 0.657 -31.451 1.00 86.31 89 LEU A N 1
ATOM 758 C CA . LEU A 1 89 ? 15.968 1.580 -31.097 1.00 86.31 89 LEU A CA 1
ATOM 759 C C . LEU A 1 89 ? 14.585 1.068 -31.540 1.00 86.31 89 LEU A C 1
ATOM 761 O O . LEU A 1 89 ? 13.617 1.154 -30.791 1.00 86.31 89 LEU A O 1
ATOM 765 N N . LYS A 1 90 ? 14.496 0.469 -32.736 1.00 89.44 90 LYS A N 1
ATOM 766 C CA . LYS A 1 90 ? 13.244 -0.109 -33.258 1.00 89.44 90 LYS A CA 1
ATOM 767 C C . LYS A 1 90 ? 12.712 -1.269 -32.409 1.00 89.44 90 LYS A C 1
ATOM 769 O O . LYS A 1 90 ? 11.510 -1.517 -32.413 1.00 89.44 90 LYS A O 1
ATOM 774 N N . THR A 1 91 ? 13.605 -1.988 -31.731 1.00 84.50 91 THR A N 1
ATOM 775 C CA . THR A 1 91 ? 13.279 -3.102 -30.836 1.00 84.50 91 THR A CA 1
ATOM 776 C C . THR A 1 91 ? 12.918 -2.567 -29.454 1.00 84.50 91 THR A C 1
ATOM 778 O O . THR A 1 91 ? 11.930 -3.015 -28.886 1.00 84.50 91 THR A O 1
ATOM 781 N N . PHE A 1 92 ? 13.636 -1.547 -28.967 1.00 86.12 92 PHE A N 1
ATOM 782 C CA . PHE A 1 92 ? 13.320 -0.848 -27.717 1.00 86.12 92 PHE A CA 1
ATOM 783 C C . PHE A 1 92 ? 11.890 -0.299 -27.697 1.00 86.12 92 PHE A C 1
ATOM 785 O O . PHE A 1 92 ? 11.144 -0.572 -26.769 1.00 86.12 92 PHE A O 1
ATOM 792 N N . CYS A 1 93 ? 11.471 0.411 -28.749 1.00 86.19 93 CYS A N 1
ATOM 793 C CA . CYS A 1 93 ? 10.138 1.023 -28.816 1.00 86.19 93 CYS A CA 1
ATOM 794 C C . CYS A 1 93 ? 8.973 0.019 -28.944 1.00 86.19 93 CYS A C 1
ATOM 796 O O . CYS A 1 93 ? 7.823 0.446 -29.016 1.00 86.19 93 CYS A O 1
ATOM 798 N N . ARG A 1 94 ? 9.254 -1.287 -29.057 1.00 81.31 94 ARG A N 1
ATOM 799 C CA . ARG A 1 94 ? 8.248 -2.359 -29.174 1.00 81.31 94 ARG A CA 1
ATOM 800 C C . ARG A 1 94 ? 8.216 -3.289 -27.958 1.00 81.31 94 ARG A C 1
ATOM 802 O O . ARG A 1 94 ? 7.400 -4.211 -27.949 1.00 81.31 94 ARG A O 1
ATOM 809 N N . LEU A 1 95 ? 9.121 -3.096 -26.997 1.00 73.12 95 LEU A N 1
ATOM 810 C CA . LEU A 1 95 ? 9.050 -3.739 -25.684 1.00 73.12 95 LEU A CA 1
ATOM 811 C C . LEU A 1 95 ? 7.918 -3.111 -24.871 1.00 73.12 95 LEU A C 1
ATOM 813 O O . LEU A 1 95 ? 7.257 -3.897 -24.154 1.00 73.12 95 LEU A O 1
#

Sequence (95 aa):
MEFERARNEEQKSIRRDQIIEAALKLYETEPFEKITLASIANELSFSRANLYKYVTTKEEIFLRILNSDLEKWVEQVYERLEKYDRLELKTFCRL

Nearest PDB structures (foldseek):
  2zcx-assembly1_A-2  TM=8.591E-01  e=1.075E-02  Streptomyces coelicolor
  5efy-assembly1_A  TM=7.900E-01  e=6.113E-02  Streptomyces coelicolor A3(2)
  5nim-assembly1_A  TM=8.294E-01  e=1.069E-01  Mycobacterium tuberculosis
  7pt0-assembly1_B  TM=7.574E-01  e=6.921E-02  Streptomyces coelicolor
  7pt0-assembly1_A  TM=8.148E-01  e=1.288E-01  Streptomyces coelicolor

Solvent-accessible surface area (backbone atoms only — not comparable to full-atom values): 5854 Å² total; per-residue (Å²): 138,92,71,97,68,67,84,52,70,68,47,47,47,54,53,52,52,52,51,46,52,32,45,51,60,46,54,78,78,41,60,75,87,76,61,43,68,65,61,36,26,70,69,45,99,54,56,55,79,60,50,60,76,79,46,92,49,62,64,60,51,54,49,51,52,52,50,54,53,49,52,53,49,52,49,52,51,47,67,65,48,71,81,43,99,72,79,55,69,81,56,58,81,69,112

Radius of gyration: 18.41 Å; Cα contacts (8 Å, |Δi|>4): 46; chains: 1; bounding box: 39×30×51 Å

pLDDT: mean 92.58, std 6.46, range [55.12, 97.94]